Protein AF-A0A656D9F2-F1 (afdb_monomer)

Secondary structure (DSSP, 8-state):
---TT-HHHHHHHHHHHHHHHHHS--S-------S-S-TT---SHHHHHHHHHHHTS---TTTTTEEEETTEEEE-TTHHHHHHHHHHHHHHHHHHHHHHHT-

Radius of gyration: 16.28 Å; Cα contacts (8 Å, |Δi|>4): 75; chains: 1; bounding box: 37×26×46 Å

InterPro domains:
  IPR052177 Divisome-localized Glycosyl Hydrolase [PTHR43405] (2-103)

Structure (mmCIF, N/CA/C/O backbone):
data_AF-A0A656D9F2-F1
#
_entry.id   AF-A0A656D9F2-F1
#
loop_
_atom_site.group_PDB
_atom_site.id
_atom_site.type_symbol
_atom_site.label_atom_id
_atom_site.label_alt_id
_atom_site.label_comp_id
_atom_site.label_asym_id
_atom_site.label_entity_id
_atom_site.label_seq_id
_atom_site.pdbx_PDB_ins_code
_atom_site.Cartn_x
_atom_site.Cartn_y
_atom_site.Cartn_z
_atom_site.occupancy
_atom_site.B_iso_or_equiv
_atom_site.auth_seq_id
_atom_site.auth_comp_id
_atom_site.auth_asym_id
_atom_site.auth_atom_id
_atom_site.pdbx_PDB_model_num
ATOM 1 N N . MET A 1 1 ? 3.438 14.743 0.329 1.00 73.75 1 MET A N 1
ATOM 2 C CA . MET A 1 1 ? 2.533 13.666 0.783 1.00 73.75 1 MET A CA 1
ATOM 3 C C . MET A 1 1 ? 3.341 12.568 1.451 1.00 73.75 1 MET A C 1
ATOM 5 O O . MET A 1 1 ? 4.517 12.438 1.134 1.00 73.75 1 MET A O 1
ATOM 9 N N . VAL A 1 2 ? 2.736 11.832 2.384 1.00 90.25 2 VAL A N 1
ATOM 10 C CA . VAL A 1 2 ? 3.360 10.680 3.058 1.00 90.25 2 VAL A CA 1
ATOM 11 C C . VAL A 1 2 ? 3.193 9.413 2.219 1.00 90.25 2 VAL A C 1
ATOM 13 O O . VAL A 1 2 ? 2.240 9.317 1.450 1.00 90.25 2 VAL A O 1
ATOM 16 N N . ASN A 1 3 ? 4.113 8.458 2.359 1.00 94.94 3 ASN A N 1
ATOM 17 C CA . ASN A 1 3 ? 4.103 7.214 1.590 1.00 94.94 3 ASN A CA 1
ATOM 18 C C . ASN A 1 3 ? 3.188 6.165 2.259 1.00 94.94 3 ASN A C 1
ATOM 20 O O . ASN A 1 3 ? 3.569 5.633 3.309 1.00 94.94 3 ASN A O 1
ATOM 24 N N . PRO A 1 4 ? 2.043 5.786 1.651 1.00 95.62 4 PRO A N 1
ATOM 25 C CA . PRO A 1 4 ? 1.105 4.819 2.230 1.00 95.62 4 PRO A CA 1
ATOM 26 C C . PRO A 1 4 ? 1.681 3.407 2.364 1.00 95.62 4 PRO A C 1
ATOM 28 O O . PRO A 1 4 ? 1.146 2.581 3.099 1.00 95.62 4 PRO A O 1
ATOM 31 N N . ALA A 1 5 ? 2.761 3.093 1.644 1.00 96.44 5 ALA A N 1
ATOM 32 C CA . ALA A 1 5 ? 3.420 1.801 1.758 1.00 96.44 5 ALA A CA 1
ATOM 33 C C . ALA A 1 5 ? 4.253 1.684 3.040 1.00 96.44 5 ALA A C 1
ATOM 35 O O . ALA A 1 5 ? 4.648 0.571 3.384 1.00 96.44 5 ALA A O 1
ATOM 36 N N . LEU A 1 6 ? 4.556 2.776 3.752 1.00 96.94 6 LEU A N 1
ATOM 37 C CA . LEU A 1 6 ? 5.318 2.733 5.002 1.00 96.94 6 LEU A CA 1
ATOM 38 C C . LEU A 1 6 ? 4.426 2.341 6.180 1.00 96.94 6 LEU A C 1
ATOM 40 O O . LEU A 1 6 ? 3.357 2.904 6.377 1.00 96.94 6 LEU A O 1
ATOM 44 N N . GLU A 1 7 ? 4.901 1.397 6.997 1.00 95.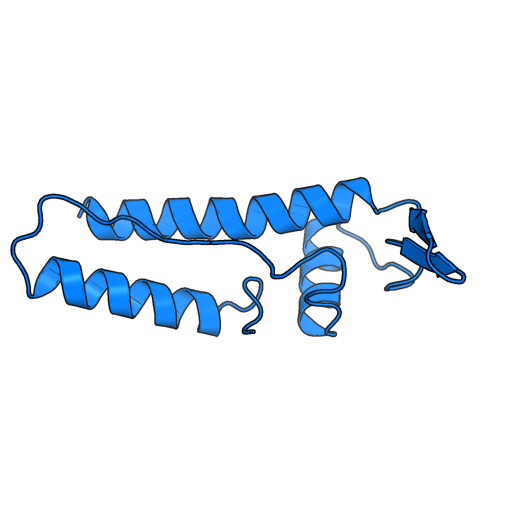94 7 GLU A N 1
ATOM 45 C CA . GLU A 1 7 ? 4.121 0.894 8.135 1.00 95.94 7 GLU A CA 1
ATOM 46 C C . GLU A 1 7 ? 3.839 2.007 9.140 1.00 95.94 7 GLU A C 1
ATOM 48 O O . GLU A 1 7 ? 2.698 2.239 9.499 1.00 95.94 7 GLU A O 1
ATOM 53 N N . GLN A 1 8 ? 4.871 2.764 9.508 1.00 96.94 8 GLN A N 1
ATOM 54 C CA . GLN A 1 8 ? 4.778 3.836 10.499 1.00 96.94 8 GLN A CA 1
ATOM 55 C C . GLN A 1 8 ? 3.756 4.916 10.118 1.00 96.94 8 GLN A C 1
ATOM 57 O O . GLN A 1 8 ? 3.071 5.437 10.991 1.00 96.94 8 GLN A O 1
ATOM 62 N N . VAL A 1 9 ? 3.622 5.220 8.820 1.00 96.44 9 VAL A N 1
ATOM 63 C CA . VAL A 1 9 ? 2.610 6.161 8.316 1.00 96.44 9 VAL A CA 1
ATOM 64 C C . VAL A 1 9 ? 1.210 5.602 8.564 1.00 96.44 9 VAL A C 1
ATOM 66 O O . VAL A 1 9 ? 0.368 6.284 9.139 1.00 96.44 9 VAL A O 1
ATOM 69 N N . ARG A 1 10 ? 0.987 4.333 8.201 1.00 96.81 10 ARG A N 1
ATOM 70 C CA . ARG A 1 10 ? -0.297 3.654 8.412 1.00 96.81 10 ARG A CA 1
ATOM 71 C C . ARG A 1 10 ? -0.641 3.533 9.894 1.00 96.81 10 ARG A C 1
ATOM 73 O O . ARG A 1 10 ? -1.776 3.805 10.261 1.00 96.81 10 ARG A O 1
ATOM 80 N N . GLU A 1 11 ? 0.315 3.156 10.742 1.00 98.06 11 GLU A N 1
ATOM 81 C CA . GLU A 1 11 ? 0.094 3.052 12.192 1.00 98.06 11 GLU A CA 1
ATOM 82 C C . GLU A 1 11 ? -0.301 4.391 12.804 1.00 98.06 11 GLU A C 1
ATOM 84 O O . GLU A 1 11 ? -1.217 4.450 13.619 1.00 98.06 11 GLU A O 1
ATOM 89 N N . TYR A 1 12 ? 0.364 5.476 12.405 1.00 97.75 12 TYR A N 1
ATOM 90 C CA . TYR A 1 12 ? 0.042 6.805 12.908 1.00 97.75 12 TYR A CA 1
ATOM 91 C C . TYR A 1 12 ? -1.404 7.201 12.573 1.00 97.75 12 TYR A C 1
ATOM 93 O O . TYR A 1 12 ? -2.157 7.594 13.462 1.00 97.75 12 TYR A O 1
ATOM 101 N N . GLU A 1 13 ? -1.825 7.016 11.320 1.00 96.56 13 GLU A N 1
ATOM 102 C CA . GLU A 1 13 ? -3.200 7.300 10.889 1.00 96.56 13 GLU A CA 1
ATOM 103 C C . GLU A 1 13 ? -4.229 6.394 11.588 1.00 96.56 13 GLU A C 1
ATOM 105 O O . GLU A 1 13 ? -5.281 6.861 12.028 1.00 96.56 13 GLU A O 1
ATOM 110 N N . LEU A 1 14 ? -3.923 5.103 11.752 1.00 97.62 14 LEU A N 1
ATOM 111 C CA . LEU A 1 14 ? -4.779 4.154 12.468 1.00 97.62 14 LEU A CA 1
ATOM 112 C C . LEU A 1 14 ? -4.918 4.498 13.957 1.00 97.62 14 LEU A C 1
ATOM 114 O O . LEU A 1 14 ? -5.999 4.321 14.518 1.00 97.62 14 LEU A O 1
ATOM 118 N N . ASN A 1 15 ? -3.861 5.011 14.589 1.00 98.12 15 ASN A N 1
ATOM 119 C CA . ASN A 1 15 ? -3.902 5.459 15.980 1.00 98.12 15 ASN A CA 1
ATOM 120 C C . ASN A 1 15 ? -4.801 6.685 16.156 1.00 98.12 15 ASN A C 1
ATOM 122 O O . ASN A 1 15 ? -5.549 6.735 17.127 1.00 98.12 15 ASN A O 1
ATOM 126 N N . ILE A 1 16 ? -4.801 7.617 15.199 1.00 97.06 16 ILE A N 1
ATOM 127 C CA . ILE A 1 16 ? -5.738 8.750 15.204 1.00 97.06 16 ILE A CA 1
ATOM 128 C C . ILE A 1 16 ? -7.180 8.245 15.099 1.00 97.06 16 ILE A C 1
ATOM 130 O O . ILE A 1 16 ? -8.034 8.647 15.886 1.00 97.06 16 ILE A O 1
ATOM 134 N N . ILE A 1 17 ? -7.458 7.319 14.171 1.00 97.25 17 ILE A N 1
ATOM 135 C CA . ILE A 1 17 ? -8.792 6.705 14.054 1.00 97.25 17 ILE A CA 1
ATOM 136 C C . ILE A 1 17 ? -9.180 6.039 15.379 1.00 97.25 17 ILE A C 1
ATOM 138 O O . ILE A 1 17 ? -10.300 6.220 15.849 1.00 97.25 17 ILE A O 1
ATOM 142 N N . GLN A 1 18 ? -8.254 5.303 16.001 1.00 97.25 18 GLN A N 1
ATOM 143 C CA . GLN A 1 18 ? -8.481 4.649 17.285 1.00 97.25 18 GLN A CA 1
ATOM 144 C C . GLN A 1 18 ? -8.779 5.649 18.412 1.00 97.25 18 GLN A C 1
ATOM 146 O O . GLN A 1 18 ? -9.638 5.380 19.247 1.00 97.25 18 GLN A O 1
ATOM 151 N N . GLU A 1 19 ? -8.067 6.770 18.467 1.00 97.81 19 GLU A N 1
ATOM 152 C CA . GLU A 1 19 ? -8.297 7.815 19.462 1.00 97.81 19 GLU A CA 1
ATOM 153 C C . GLU A 1 19 ? -9.698 8.417 19.315 1.00 97.81 19 GLU A C 1
ATOM 155 O O . GLU A 1 19 ? -10.414 8.549 20.308 1.00 97.81 19 GLU A O 1
ATOM 160 N N . VAL A 1 20 ? -10.123 8.707 18.080 1.00 97.12 20 VAL A N 1
ATOM 161 C CA . VAL A 1 20 ? -11.452 9.269 17.807 1.00 97.12 20 VAL A CA 1
ATOM 162 C C . VAL A 1 20 ? -12.555 8.312 18.258 1.00 97.12 20 VAL A C 1
ATOM 164 O O . VAL A 1 20 ? -13.426 8.710 19.024 1.00 97.12 20 VAL A O 1
ATOM 167 N N . VAL A 1 21 ? -12.501 7.041 17.850 1.00 96.25 21 VAL A N 1
ATOM 168 C CA . VAL A 1 21 ? -13.558 6.074 18.210 1.00 96.25 21 VAL A CA 1
ATOM 169 C C . VAL A 1 21 ? -13.589 5.737 19.704 1.00 96.25 21 VAL A C 1
ATOM 171 O O . VAL A 1 21 ? -14.613 5.290 20.203 1.00 96.25 21 VAL A O 1
ATOM 174 N N . LYS A 1 22 ? -12.479 5.927 20.432 1.00 95.94 22 LYS A N 1
ATOM 175 C CA . LYS A 1 22 ? -12.419 5.683 21.883 1.00 95.94 22 LYS A CA 1
ATOM 176 C C . LYS A 1 22 ? -12.955 6.845 22.710 1.00 95.94 22 LYS A C 1
ATOM 178 O O . LYS A 1 22 ? -13.496 6.614 23.786 1.00 95.94 22 LYS A O 1
ATOM 183 N N . ASN A 1 23 ? -12.731 8.072 22.251 1.00 97.62 23 ASN A N 1
ATOM 184 C CA . ASN A 1 23 ? -12.971 9.269 23.055 1.00 97.62 23 ASN A CA 1
ATOM 185 C C . ASN A 1 23 ? -14.260 10.009 22.677 1.00 97.62 23 ASN A C 1
ATOM 187 O O . ASN A 1 23 ? -14.674 10.902 23.414 1.00 97.62 23 ASN A O 1
ATOM 191 N N . PHE A 1 24 ? -14.890 9.657 21.555 1.00 96.81 24 PHE A N 1
ATOM 192 C CA . PHE A 1 24 ? -16.098 10.309 21.060 1.00 96.81 24 PHE A CA 1
ATOM 193 C C . PHE A 1 24 ? -17.166 9.276 20.693 1.00 96.81 24 PHE A C 1
ATOM 195 O O . PHE A 1 24 ? -16.861 8.234 20.118 1.00 96.81 24 PHE A O 1
ATOM 202 N N . ASP A 1 25 ? -18.422 9.599 20.997 1.00 95.81 25 ASP A N 1
ATOM 203 C CA . ASP A 1 25 ? -19.586 8.809 20.594 1.00 95.81 25 ASP A CA 1
ATOM 204 C C . ASP A 1 25 ? -19.925 9.131 19.131 1.00 95.81 25 ASP A C 1
ATOM 206 O O . ASP A 1 25 ? -20.475 10.192 18.824 1.00 95.81 25 ASP A O 1
ATOM 210 N N . VAL A 1 26 ? -19.480 8.269 18.214 1.00 95.12 26 VAL A N 1
ATOM 211 C CA . VAL A 1 26 ? -19.616 8.454 16.763 1.00 95.12 26 VAL A CA 1
ATOM 212 C C . VAL A 1 26 ? -20.284 7.241 16.124 1.00 95.12 26 VAL A C 1
ATOM 214 O O . VAL A 1 26 ? -19.903 6.102 16.376 1.00 95.12 26 VAL A O 1
ATOM 217 N N . ASP A 1 27 ? -21.223 7.481 15.207 1.00 94.62 27 ASP A N 1
ATOM 218 C CA . ASP A 1 27 ? -21.904 6.404 14.469 1.00 94.62 27 ASP A CA 1
ATOM 219 C C . ASP A 1 27 ? -21.028 5.771 13.373 1.00 94.62 27 ASP A C 1
ATOM 221 O O . ASP A 1 27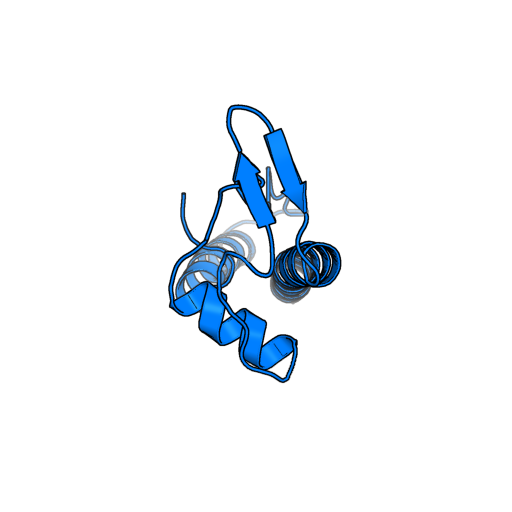 ? -21.311 4.683 12.862 1.00 94.62 27 ASP A O 1
ATOM 225 N N . GLY A 1 28 ? -19.962 6.459 12.959 1.00 92.12 28 GLY A N 1
ATOM 226 C CA . GLY A 1 28 ? -19.070 5.978 11.915 1.00 92.12 28 GLY A CA 1
ATOM 227 C C . GLY A 1 28 ? -17.966 6.957 11.540 1.00 92.12 28 GLY A C 1
ATOM 228 O O . GLY A 1 28 ? -17.921 8.098 11.992 1.00 92.12 28 GLY A O 1
ATOM 229 N N . ILE A 1 29 ? -17.066 6.487 10.674 1.00 94.75 29 ILE A N 1
ATOM 230 C CA . ILE A 1 29 ? -15.911 7.239 10.180 1.00 94.75 29 ILE A CA 1
ATOM 231 C C . ILE A 1 29 ? -15.938 7.257 8.651 1.00 94.75 29 ILE A C 1
ATOM 233 O O . ILE A 1 29 ? -16.080 6.213 8.009 1.00 94.75 29 ILE A O 1
ATOM 237 N N . VAL A 1 30 ? -15.746 8.442 8.069 1.00 95.31 30 VAL A N 1
ATOM 238 C CA . VAL A 1 30 ? -15.544 8.638 6.628 1.00 95.31 30 VAL A CA 1
ATOM 239 C C . VAL A 1 30 ? -14.107 9.091 6.406 1.00 95.31 30 VAL A C 1
ATOM 241 O O . VAL A 1 30 ? -13.681 10.102 6.955 1.00 95.31 30 VAL A O 1
ATOM 244 N N . LEU A 1 31 ? -13.356 8.337 5.603 1.00 94.12 31 LEU A N 1
ATOM 245 C CA . LEU A 1 31 ? -11.971 8.662 5.272 1.00 94.12 31 LEU A CA 1
ATOM 246 C C . LEU A 1 31 ? -11.913 9.316 3.889 1.00 94.12 31 LEU A C 1
ATOM 248 O O . LEU A 1 31 ? -12.247 8.676 2.887 1.00 94.12 31 LEU A O 1
ATOM 252 N N . ASP A 1 32 ? -11.490 10.579 3.831 1.00 93.19 32 ASP A N 1
ATOM 253 C CA . ASP A 1 32 ? -11.342 11.302 2.566 1.00 93.19 32 ASP A CA 1
ATOM 254 C C . ASP A 1 32 ? -10.015 10.961 1.874 1.00 93.19 32 ASP A C 1
ATOM 256 O O . ASP A 1 32 ? -8.974 10.833 2.515 1.00 93.19 32 ASP A O 1
ATOM 260 N N . ARG A 1 33 ? -10.055 10.831 0.541 1.00 89.94 33 ARG A N 1
ATOM 261 C CA . ARG A 1 33 ? -8.876 10.693 -0.341 1.00 89.94 33 ARG A CA 1
ATOM 262 C C . ARG A 1 33 ? -7.802 9.714 0.151 1.00 89.94 33 ARG A C 1
ATOM 264 O O . ARG A 1 33 ? -6.610 9.987 0.021 1.00 89.94 33 ARG A O 1
ATOM 271 N N . VAL A 1 34 ? -8.204 8.531 0.610 1.00 93.19 34 VAL A N 1
ATOM 272 C CA . VAL A 1 34 ? -7.272 7.453 0.979 1.00 93.19 34 VAL A CA 1
ATOM 273 C C . VAL A 1 34 ? -6.668 6.837 -0.286 1.00 93.19 34 VAL A C 1
ATOM 275 O O . VAL A 1 34 ? -7.105 5.803 -0.791 1.00 93.19 34 VAL A O 1
ATOM 278 N N . ARG A 1 35 ? -5.704 7.541 -0.872 1.00 92.94 35 ARG A N 1
ATOM 279 C CA . ARG A 1 35 ? -5.069 7.201 -2.143 1.00 92.94 35 ARG A CA 1
ATOM 280 C C . ARG A 1 35 ? -3.644 7.728 -2.183 1.00 92.94 35 ARG A C 1
ATOM 282 O O . ARG A 1 35 ? -3.266 8.632 -1.449 1.00 92.94 35 ARG A O 1
ATOM 289 N N . TYR A 1 36 ? -2.881 7.211 -3.132 1.00 95.19 36 TYR A N 1
ATOM 290 C CA . TYR A 1 36 ? -1.660 7.876 -3.559 1.00 95.19 36 TYR A CA 1
ATOM 291 C C . TYR A 1 36 ? -1.969 9.170 -4.333 1.00 95.19 36 TYR A C 1
ATOM 293 O O . TYR A 1 36 ? -3.007 9.258 -4.995 1.00 95.19 36 TYR A O 1
ATOM 301 N N . ASP A 1 37 ? -1.032 10.126 -4.320 1.00 92.38 37 ASP A N 1
ATOM 302 C CA . ASP A 1 37 ? -1.211 11.452 -4.944 1.00 92.38 37 ASP A CA 1
ATOM 303 C C . ASP A 1 37 ? -1.509 11.344 -6.446 1.00 92.38 37 ASP A C 1
ATOM 305 O O . ASP A 1 37 ? -2.443 11.938 -6.989 1.00 92.38 37 ASP A O 1
ATOM 309 N N . GLY A 1 38 ? -0.748 10.476 -7.111 1.00 92.56 38 GLY A N 1
ATOM 310 C CA . GLY A 1 38 ? -0.855 10.228 -8.535 1.00 92.56 38 GLY A CA 1
ATOM 311 C C . GLY A 1 38 ? 0.141 9.180 -9.009 1.00 92.56 38 GLY A C 1
ATOM 312 O O . GLY A 1 38 ? 0.801 8.495 -8.220 1.00 92.56 38 GLY A O 1
ATOM 313 N N . ILE A 1 39 ? 0.254 9.051 -10.329 1.00 91.88 39 ILE A N 1
ATOM 314 C CA . ILE A 1 39 ? 1.090 8.024 -10.956 1.00 91.88 39 ILE A CA 1
ATOM 315 C C . ILE A 1 39 ? 2.579 8.193 -10.631 1.00 91.88 39 ILE A C 1
ATOM 317 O O . ILE A 1 39 ? 3.252 7.183 -10.463 1.00 91.88 39 ILE A O 1
ATOM 321 N N . TYR A 1 40 ? 3.033 9.435 -10.433 1.00 92.00 40 TYR A N 1
ATOM 322 C CA . TYR A 1 40 ? 4.408 9.811 -10.077 1.00 92.00 40 TYR A CA 1
ATOM 323 C C . TYR A 1 40 ? 4.733 9.686 -8.582 1.00 92.00 40 TYR A C 1
ATOM 325 O O . TYR A 1 40 ? 5.871 9.911 -8.180 1.00 92.00 40 TYR A O 1
ATOM 333 N N . ALA A 1 41 ? 3.751 9.342 -7.746 1.00 92.88 41 ALA A N 1
ATOM 334 C CA . ALA A 1 41 ? 3.963 9.253 -6.308 1.00 92.88 41 ALA A CA 1
ATOM 335 C C . ALA A 1 41 ? 4.642 7.941 -5.891 1.00 92.88 41 ALA A C 1
ATOM 337 O O . ALA A 1 41 ? 4.312 6.866 -6.399 1.00 92.88 41 ALA A O 1
ATOM 338 N N . ASP A 1 42 ? 5.514 8.073 -4.890 1.00 91.38 42 ASP A N 1
ATOM 339 C CA . ASP A 1 42 ? 6.168 7.007 -4.128 1.00 91.38 42 ASP A CA 1
ATOM 340 C C . ASP A 1 42 ? 7.078 6.065 -4.925 1.00 91.38 42 ASP A C 1
ATOM 342 O O . ASP A 1 42 ? 6.892 4.847 -4.939 1.00 91.38 42 ASP A O 1
ATOM 346 N N . PHE A 1 43 ? 8.146 6.644 -5.480 1.00 94.69 43 PHE A N 1
ATOM 347 C CA . PHE A 1 43 ? 9.286 5.931 -6.069 1.00 94.69 43 PHE A CA 1
ATOM 348 C C . PHE A 1 43 ? 10.524 5.890 -5.156 1.00 94.69 43 PHE A C 1
ATOM 350 O O . PHE A 1 43 ? 11.656 5.939 -5.628 1.00 94.69 43 PHE A O 1
ATOM 357 N N . SER A 1 44 ? 10.323 5.823 -3.838 1.00 95.94 44 SER A N 1
ATOM 358 C CA . SER A 1 44 ? 11.427 5.670 -2.883 1.00 95.94 44 SER A CA 1
ATOM 359 C C . SER A 1 44 ? 11.977 4.242 -2.865 1.00 95.94 44 SER A C 1
ATOM 361 O O . SER A 1 44 ? 11.292 3.290 -3.257 1.00 95.94 44 SER A O 1
ATOM 363 N N . ASP A 1 45 ? 13.181 4.071 -2.317 1.00 97.12 45 ASP A N 1
ATOM 364 C CA . ASP A 1 45 ? 13.766 2.744 -2.098 1.00 97.12 45 ASP A CA 1
ATOM 365 C C . ASP A 1 45 ? 12.882 1.839 -1.239 1.00 97.12 45 ASP A C 1
ATOM 367 O O . ASP A 1 45 ? 12.720 0.662 -1.548 1.00 97.12 45 ASP A O 1
ATOM 371 N N . SER A 1 46 ? 12.210 2.385 -0.223 1.00 97.00 46 SER A N 1
ATOM 372 C CA . SER A 1 46 ? 11.283 1.601 0.598 1.00 97.00 46 SER A CA 1
ATOM 373 C C . SER A 1 46 ? 10.088 1.078 -0.206 1.00 97.00 46 SER A C 1
ATOM 375 O O . SER A 1 46 ? 9.648 -0.051 0.011 1.00 97.00 46 SER A O 1
ATOM 377 N N . SER A 1 47 ? 9.553 1.868 -1.145 1.00 97.44 47 SER A N 1
ATOM 378 C CA . SER A 1 47 ? 8.491 1.398 -2.042 1.00 97.44 47 SER A CA 1
ATOM 379 C C . SER A 1 47 ? 9.007 0.335 -3.005 1.00 97.44 47 SER A C 1
ATOM 381 O O . SER A 1 47 ? 8.323 -0.666 -3.219 1.00 97.44 47 SER A O 1
ATOM 383 N N . ARG A 1 48 ? 10.220 0.517 -3.545 1.00 98.12 48 ARG A N 1
ATOM 384 C CA . ARG A 1 48 ? 10.890 -0.480 -4.388 1.00 98.12 48 ARG A CA 1
ATOM 385 C C . ARG A 1 48 ? 11.021 -1.808 -3.653 1.00 98.12 48 ARG A C 1
ATOM 387 O O . ARG A 1 48 ? 10.547 -2.818 -4.158 1.00 98.12 48 ARG A O 1
ATOM 394 N N . GLU A 1 49 ? 11.597 -1.812 -2.456 1.00 98.31 49 GLU A N 1
ATOM 395 C CA . GLU A 1 49 ? 11.821 -3.031 -1.672 1.00 98.31 49 GLU A CA 1
ATOM 396 C C . GLU A 1 49 ? 10.518 -3.765 -1.351 1.00 98.31 49 GLU A C 1
ATOM 398 O 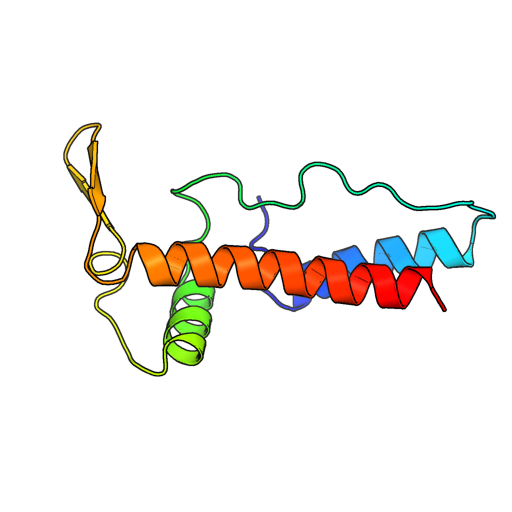O . GLU A 1 49 ? 10.420 -4.976 -1.555 1.00 98.31 49 GLU A O 1
ATOM 403 N N . LYS A 1 50 ? 9.488 -3.037 -0.904 1.00 98.12 50 LYS A N 1
ATOM 404 C CA . LYS A 1 50 ? 8.179 -3.626 -0.592 1.00 98.12 50 LYS A CA 1
ATOM 405 C C . LYS A 1 50 ? 7.478 -4.170 -1.831 1.00 98.12 50 LYS A C 1
ATOM 407 O O . LYS A 1 50 ? 6.829 -5.214 -1.753 1.00 98.12 50 LYS A O 1
ATOM 412 N N . PHE A 1 51 ? 7.612 -3.491 -2.966 1.00 98.44 51 PHE A N 1
ATOM 413 C CA . PHE A 1 51 ? 7.055 -3.964 -4.223 1.00 98.44 51 PHE A CA 1
ATOM 414 C C . PHE A 1 51 ? 7.796 -5.188 -4.757 1.00 98.44 51 PHE A C 1
ATOM 416 O O . PHE A 1 51 ? 7.149 -6.157 -5.131 1.00 98.44 51 PHE A O 1
ATOM 423 N N . GLU A 1 52 ? 9.128 -5.192 -4.743 1.00 98.50 52 GLU A N 1
ATOM 424 C CA . GLU A 1 52 ? 9.944 -6.348 -5.134 1.00 98.50 52 GLU A CA 1
ATOM 425 C C . GLU A 1 52 ? 9.655 -7.566 -4.249 1.00 98.50 52 GLU A C 1
ATOM 427 O O . GLU A 1 52 ? 9.557 -8.685 -4.753 1.00 98.50 52 GLU A O 1
ATOM 432 N N . MET A 1 53 ? 9.456 -7.348 -2.944 1.00 98.19 53 MET A N 1
ATOM 433 C CA . MET A 1 53 ? 9.035 -8.388 -2.005 1.00 98.19 53 MET A CA 1
ATOM 434 C C . MET A 1 53 ? 7.643 -8.933 -2.350 1.00 98.19 53 MET A C 1
ATOM 436 O O . MET A 1 53 ? 7.460 -10.145 -2.393 1.00 98.19 53 MET A O 1
ATOM 440 N N . TRP A 1 54 ? 6.672 -8.062 -2.644 1.00 98.06 54 TRP A N 1
ATOM 441 C CA . TRP A 1 54 ? 5.326 -8.475 -3.059 1.00 98.06 54 TRP A CA 1
ATOM 442 C C . TRP A 1 54 ? 5.314 -9.188 -4.419 1.00 98.06 54 TRP A C 1
ATOM 444 O O . TRP A 1 54 ? 4.564 -10.141 -4.620 1.00 98.06 54 TRP A O 1
ATOM 454 N N . LEU A 1 55 ? 6.153 -8.737 -5.352 1.00 98.00 55 LEU A N 1
ATOM 455 C CA . LEU A 1 55 ? 6.303 -9.303 -6.692 1.00 98.00 55 LEU A CA 1
ATOM 456 C C . LEU A 1 55 ? 7.097 -10.621 -6.680 1.00 98.00 55 LEU A C 1
ATOM 458 O O . LEU A 1 55 ? 7.012 -11.401 -7.630 1.00 98.00 55 LEU A O 1
ATOM 462 N N . GLY A 1 56 ? 7.885 -10.857 -5.628 1.00 98.19 56 GLY A N 1
ATOM 463 C CA . GLY A 1 56 ? 8.746 -12.027 -5.470 1.00 98.19 56 GLY A CA 1
ATOM 464 C C . GLY A 1 56 ? 10.020 -11.991 -6.319 1.00 98.19 56 GLY A C 1
ATOM 465 O O . GLY A 1 56 ? 10.607 -13.041 -6.571 1.00 98.19 56 GLY A O 1
ATOM 466 N N . LYS A 1 57 ? 10.443 -10.817 -6.810 1.00 97.25 57 LYS A N 1
ATOM 467 C CA . LYS A 1 57 ? 11.676 -10.664 -7.604 1.00 97.25 57 LYS A CA 1
ATOM 468 C C . LYS A 1 57 ? 12.182 -9.221 -7.629 1.00 97.25 57 LYS A C 1
ATOM 470 O O . LYS A 1 57 ? 11.406 -8.279 -7.487 1.00 97.25 57 LYS A O 1
ATOM 475 N N . LYS A 1 58 ? 13.482 -9.063 -7.892 1.00 97.75 58 LYS A N 1
ATOM 476 C CA . LYS A 1 58 ? 14.115 -7.766 -8.167 1.00 97.75 58 LYS A CA 1
ATOM 477 C C . LYS A 1 58 ? 13.779 -7.273 -9.570 1.00 97.75 58 LYS A C 1
ATOM 479 O O . LYS A 1 58 ? 13.639 -8.078 -10.494 1.00 97.75 58 LYS A O 1
ATOM 484 N N . ILE A 1 59 ? 13.664 -5.959 -9.725 1.00 97.31 59 ILE A N 1
ATOM 485 C CA . ILE A 1 59 ? 13.352 -5.320 -11.006 1.00 97.31 59 ILE A CA 1
ATOM 486 C C . ILE A 1 59 ? 14.293 -4.147 -11.270 1.00 97.31 59 ILE A C 1
ATOM 488 O O . ILE A 1 59 ? 14.901 -3.593 -10.355 1.00 97.31 59 ILE A O 1
ATOM 492 N N . LYS A 1 60 ? 14.386 -3.719 -12.529 1.00 97.56 60 LYS A N 1
ATOM 493 C CA . LYS A 1 60 ? 15.028 -2.456 -12.888 1.00 97.56 60 LYS A CA 1
ATOM 494 C C . LYS A 1 60 ? 14.081 -1.308 -12.535 1.00 97.56 60 LYS A C 1
ATOM 496 O O . LYS A 1 60 ? 13.323 -0.832 -13.371 1.00 97.56 60 LYS A O 1
ATOM 501 N N . PHE A 1 61 ? 14.065 -0.914 -11.271 1.00 96.81 61 PHE A N 1
ATOM 502 C CA . PHE A 1 61 ? 13.202 0.153 -10.771 1.00 96.81 61 PHE A CA 1
ATOM 503 C C . PHE A 1 61 ? 13.755 1.546 -11.133 1.00 96.81 61 PHE A C 1
ATOM 505 O O . PHE A 1 61 ? 14.963 1.745 -11.007 1.00 96.81 61 PHE A O 1
ATOM 512 N N . PRO A 1 62 ? 12.920 2.525 -11.534 1.00 96.00 62 PRO A N 1
ATOM 513 C CA . PRO A 1 62 ? 11.490 2.427 -11.846 1.00 96.00 62 PRO A CA 1
ATOM 514 C C . PRO A 1 62 ? 11.198 2.041 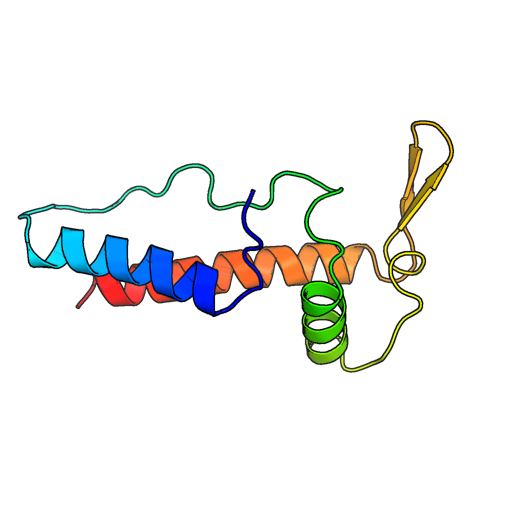-13.307 1.00 96.00 62 PRO A C 1
ATOM 516 O O . PRO A 1 62 ? 10.042 1.817 -13.649 1.00 96.00 62 PRO A O 1
ATOM 519 N N . ASP A 1 63 ? 12.226 1.937 -14.153 1.00 96.44 63 ASP A N 1
ATOM 520 C CA . ASP A 1 63 ? 12.139 1.684 -15.600 1.00 96.44 63 ASP A CA 1
ATOM 521 C C . ASP A 1 63 ? 11.205 0.534 -15.999 1.00 96.44 63 ASP A C 1
ATOM 523 O O . ASP A 1 63 ? 10.483 0.617 -16.991 1.00 96.44 63 ASP A O 1
ATOM 527 N N . ASP A 1 64 ? 11.232 -0.561 -15.242 1.00 97.88 64 ASP A N 1
ATOM 528 C CA . ASP A 1 64 ? 10.398 -1.730 -15.498 1.00 97.88 64 ASP A CA 1
ATOM 529 C C . ASP A 1 64 ? 8.911 -1.485 -15.201 1.00 97.88 64 ASP A C 1
ATOM 531 O O . ASP A 1 64 ? 8.063 -2.257 -15.652 1.00 97.88 64 ASP A O 1
ATOM 535 N N . ILE A 1 65 ? 8.589 -0.433 -14.447 1.00 97.94 65 ILE A N 1
ATOM 536 C CA . ILE A 1 65 ? 7.228 -0.002 -14.124 1.00 97.94 65 ILE A CA 1
ATOM 537 C C . ILE A 1 65 ? 6.738 0.972 -15.191 1.00 97.94 65 ILE A C 1
ATOM 539 O O . ILE A 1 65 ? 5.736 0.696 -15.845 1.00 97.94 65 ILE A O 1
ATOM 543 N N . PHE A 1 66 ? 7.417 2.103 -15.372 1.00 96.75 66 PHE A N 1
ATOM 544 C CA . PHE A 1 66 ? 7.203 3.013 -16.495 1.00 96.75 66 PHE A CA 1
ATOM 545 C C . PHE A 1 66 ? 8.386 3.963 -16.662 1.00 96.75 66 PHE A C 1
ATOM 547 O O . PHE A 1 66 ? 9.187 4.156 -15.749 1.00 96.75 66 PHE A O 1
ATOM 554 N N . ARG A 1 67 ? 8.434 4.611 -17.823 1.00 95.31 67 ARG A N 1
ATOM 555 C CA . ARG A 1 67 ? 9.305 5.752 -18.102 1.00 95.31 67 ARG A CA 1
ATOM 556 C C . ARG A 1 67 ? 8.486 6.962 -18.507 1.00 95.31 67 ARG A C 1
ATOM 558 O O . ARG A 1 67 ? 7.342 6.829 -18.942 1.00 95.31 67 ARG A O 1
ATOM 565 N N . ILE A 1 68 ? 9.090 8.128 -18.343 1.00 92.69 68 ILE A N 1
ATOM 566 C CA . ILE A 1 68 ? 8.550 9.392 -18.827 1.00 92.69 68 ILE A CA 1
ATOM 567 C C . ILE A 1 68 ? 9.345 9.750 -20.079 1.00 92.69 68 ILE A C 1
ATOM 569 O O . ILE A 1 68 ? 10.567 9.870 -20.015 1.00 92.69 68 ILE A O 1
ATOM 573 N N . GLU A 1 69 ? 8.657 9.883 -21.206 1.00 93.12 69 GLU A N 1
ATOM 574 C CA . GLU A 1 69 ? 9.230 10.326 -22.476 1.00 93.12 69 GLU A CA 1
ATOM 575 C C . GLU A 1 69 ? 8.448 11.555 -22.945 1.00 93.12 69 GLU A C 1
ATOM 577 O O . GLU A 1 69 ? 7.297 11.453 -23.376 1.00 93.12 69 GLU A O 1
ATOM 582 N N . GLY A 1 70 ? 9.053 12.737 -22.789 1.00 91.56 70 GLY A N 1
ATOM 583 C CA . GLY A 1 70 ? 8.343 14.010 -22.935 1.00 91.56 70 GLY A CA 1
ATOM 584 C C . GLY A 1 70 ? 7.169 14.094 -21.955 1.00 91.56 70 GLY A C 1
ATOM 585 O O . GLY A 1 70 ? 7.342 13.860 -20.761 1.00 91.56 70 GLY A O 1
ATOM 586 N N . ASP A 1 71 ? 5.972 14.357 -22.478 1.00 89.00 71 ASP A N 1
ATOM 587 C CA . ASP A 1 71 ? 4.728 14.417 -21.695 1.00 89.00 71 ASP A CA 1
ATOM 588 C C . ASP A 1 71 ? 4.010 13.059 -21.576 1.00 89.00 71 ASP A C 1
ATOM 590 O O . ASP A 1 71 ? 2.905 12.970 -21.036 1.00 89.00 71 ASP A O 1
ATOM 594 N N . SER A 1 72 ? 4.605 11.983 -22.102 1.00 92.50 72 SER A N 1
ATOM 595 C CA . SER A 1 72 ? 3.979 10.660 -22.164 1.00 92.50 72 SER A CA 1
ATOM 596 C C . SER A 1 72 ? 4.561 9.678 -21.153 1.00 92.50 72 SER A C 1
ATOM 598 O O . SER A 1 72 ? 5.767 9.608 -20.923 1.00 92.50 72 SER A O 1
ATOM 600 N N . ILE A 1 73 ? 3.679 8.848 -20.588 1.00 93.81 73 ILE A N 1
ATOM 601 C CA . ILE A 1 73 ? 4.057 7.713 -19.743 1.00 93.81 73 ILE A CA 1
ATOM 602 C C . ILE A 1 73 ? 4.128 6.457 -20.604 1.00 93.81 73 ILE A C 1
ATOM 604 O O . ILE A 1 73 ? 3.105 5.947 -21.072 1.00 93.81 73 ILE A O 1
ATOM 608 N N . ILE A 1 74 ? 5.331 5.912 -20.742 1.00 96.94 74 ILE A N 1
ATOM 609 C CA . ILE A 1 74 ? 5.575 4.645 -21.425 1.00 96.94 74 ILE A CA 1
ATOM 610 C C . ILE A 1 74 ? 5.536 3.524 -20.390 1.00 96.94 74 ILE A C 1
ATOM 612 O O . ILE A 1 74 ? 6.430 3.387 -19.555 1.00 96.94 74 ILE A O 1
ATOM 616 N N . LYS A 1 75 ? 4.460 2.733 -20.415 1.00 97.50 75 LYS A N 1
ATOM 617 C CA . LYS A 1 75 ? 4.232 1.639 -19.460 1.00 97.50 75 LYS A CA 1
ATOM 618 C C . LYS A 1 75 ? 5.265 0.531 -19.662 1.00 97.50 75 LYS A C 1
ATOM 620 O O . LYS A 1 75 ? 5.391 -0.011 -20.756 1.00 97.50 75 LYS A O 1
ATOM 625 N N . GLY A 1 76 ? 5.957 0.174 -18.588 1.00 97.19 76 GLY A N 1
ATOM 626 C CA . GLY A 1 76 ? 6.879 -0.951 -18.542 1.00 97.19 76 GLY A CA 1
ATOM 627 C C . GLY A 1 76 ? 6.169 -2.281 -18.279 1.00 97.19 76 GLY A C 1
ATOM 628 O O . GLY A 1 76 ? 4.955 -2.352 -18.060 1.00 97.19 76 GLY A O 1
ATOM 629 N N . ARG A 1 77 ? 6.958 -3.358 -18.274 1.00 97.94 77 ARG A N 1
ATOM 630 C CA . ARG A 1 77 ? 6.483 -4.740 -18.087 1.00 97.94 77 ARG A CA 1
ATOM 631 C C . ARG A 1 77 ? 5.724 -4.983 -16.780 1.00 97.94 77 ARG A C 1
ATOM 633 O O . ARG A 1 77 ? 4.851 -5.839 -16.777 1.00 97.94 77 ARG A O 1
ATOM 640 N N . TYR A 1 78 ? 6.033 -4.247 -15.709 1.00 98.25 78 TYR A N 1
ATOM 641 C CA . TYR A 1 78 ? 5.415 -4.398 -14.384 1.00 98.25 78 TYR A CA 1
ATOM 642 C C . TYR A 1 78 ? 4.455 -3.258 -14.023 1.00 98.25 78 TYR A C 1
ATOM 644 O O . TYR A 1 78 ? 4.108 -3.076 -12.855 1.00 98.25 78 TYR A O 1
ATOM 652 N N . PHE A 1 79 ? 4.002 -2.471 -15.006 1.00 98.00 79 PHE A N 1
ATOM 653 C CA . PHE A 1 79 ? 3.075 -1.366 -14.755 1.00 98.00 79 PHE A CA 1
ATOM 654 C C . PHE A 1 79 ? 1.777 -1.827 -14.070 1.00 98.00 79 PHE A C 1
ATOM 656 O O . PHE A 1 79 ? 1.298 -1.193 -13.130 1.00 98.00 79 PHE A O 1
ATOM 663 N N . LYS A 1 80 ? 1.188 -2.937 -14.536 1.00 98.25 80 LYS A N 1
ATOM 664 C CA . LYS A 1 80 ? -0.089 -3.443 -14.005 1.00 98.25 80 LYS A CA 1
ATOM 665 C C . LYS A 1 80 ? 0.073 -3.966 -12.580 1.00 98.25 80 LYS A C 1
ATOM 667 O O . LYS A 1 80 ? -0.776 -3.713 -11.730 1.00 98.25 80 LYS A O 1
ATOM 672 N N . GLU A 1 81 ? 1.169 -4.662 -12.321 1.00 98.56 81 GLU A N 1
ATOM 673 C CA . GLU A 1 81 ? 1.567 -5.188 -11.023 1.00 98.56 81 GLU A CA 1
ATOM 674 C C . GLU A 1 81 ? 1.788 -4.052 -10.030 1.00 98.56 81 GLU A C 1
ATOM 676 O O . GLU A 1 81 ? 1.281 -4.124 -8.915 1.00 98.56 81 GLU A O 1
ATOM 681 N N . TRP A 1 82 ? 2.453 -2.975 -10.450 1.00 98.06 82 TRP A N 1
ATOM 682 C CA . TRP A 1 82 ? 2.649 -1.780 -9.634 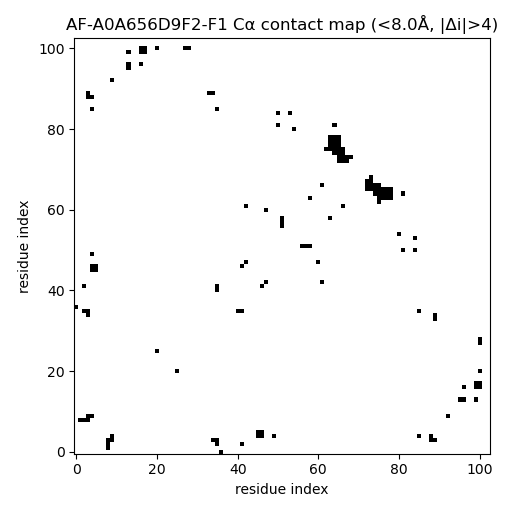1.00 98.06 82 TRP A CA 1
ATOM 683 C C . TRP A 1 82 ? 1.324 -1.134 -9.225 1.00 98.06 82 TRP A C 1
ATOM 685 O O . TRP A 1 82 ? 1.089 -0.883 -8.043 1.00 98.06 82 TRP A O 1
ATOM 695 N N . VAL A 1 83 ? 0.413 -0.917 -10.182 1.00 97.56 83 VAL A N 1
ATOM 696 C CA . VAL A 1 83 ? -0.920 -0.359 -9.893 1.00 97.56 83 VAL A CA 1
ATOM 697 C C . VAL A 1 83 ? -1.719 -1.290 -8.974 1.00 97.56 83 VAL A C 1
ATOM 699 O O . VAL A 1 83 ? -2.332 -0.826 -8.012 1.00 97.56 83 VAL A O 1
ATOM 702 N N . LYS A 1 84 ? -1.678 -2.607 -9.217 1.00 98.31 84 LYS A N 1
ATOM 703 C CA . LYS A 1 84 ? -2.351 -3.613 -8.383 1.00 98.31 84 LYS A CA 1
ATOM 704 C C . LYS A 1 84 ? -1.799 -3.637 -6.958 1.00 98.31 84 LYS A C 1
ATOM 706 O O . LYS A 1 84 ? -2.579 -3.693 -6.010 1.00 98.31 84 LYS A O 1
ATOM 711 N N . TRP A 1 85 ? -0.481 -3.586 -6.801 1.00 98.25 85 TRP A N 1
ATOM 712 C CA . TRP A 1 85 ? 0.173 -3.550 -5.499 1.00 98.25 85 TRP A CA 1
ATOM 713 C C . TRP A 1 85 ? -0.204 -2.287 -4.719 1.00 98.25 85 TRP A C 1
ATOM 715 O O . TRP A 1 85 ? -0.617 -2.385 -3.568 1.00 98.25 85 TRP A O 1
ATOM 725 N N . ARG A 1 86 ? -0.188 -1.112 -5.357 1.00 97.88 86 ARG A N 1
ATOM 726 C CA . ARG A 1 86 ? -0.627 0.145 -4.725 1.00 97.88 86 ARG A CA 1
ATOM 727 C C . ARG A 1 86 ? -2.092 0.096 -4.296 1.00 97.88 86 ARG A C 1
ATOM 729 O O . ARG A 1 86 ? -2.421 0.495 -3.183 1.00 97.88 86 ARG A O 1
ATOM 736 N N . ALA A 1 87 ? -2.971 -0.455 -5.133 1.00 97.56 87 ALA A N 1
ATOM 737 C CA . ALA A 1 87 ? -4.365 -0.676 -4.754 1.00 97.56 87 ALA A CA 1
ATOM 738 C C . ALA A 1 87 ? -4.492 -1.639 -3.559 1.00 97.56 87 ALA A C 1
ATOM 740 O O . ALA A 1 87 ? -5.319 -1.423 -2.674 1.00 97.56 87 ALA A O 1
ATOM 741 N N . PHE A 1 88 ? -3.654 -2.678 -3.504 1.00 97.69 88 PHE A N 1
ATOM 742 C CA . PHE A 1 88 ? -3.600 -3.599 -2.372 1.00 97.69 88 PHE A CA 1
ATOM 743 C C . PHE A 1 88 ? -3.156 -2.906 -1.076 1.00 97.69 88 PHE A C 1
ATOM 745 O O . PHE A 1 88 ? -3.796 -3.126 -0.054 1.00 97.69 88 PHE A O 1
ATOM 752 N N . VAL A 1 89 ? -2.140 -2.036 -1.113 1.00 97.88 89 VAL A N 1
ATOM 753 C CA . VAL A 1 89 ? -1.680 -1.265 0.060 1.00 97.88 89 VAL A CA 1
ATOM 754 C C . VAL A 1 89 ? -2.820 -0.438 0.664 1.00 97.88 89 VAL A C 1
ATOM 756 O O . VAL A 1 89 ? -3.054 -0.490 1.870 1.00 97.88 89 VAL A O 1
ATOM 759 N N . ILE A 1 90 ? -3.577 0.272 -0.178 1.00 97.75 90 ILE A N 1
ATOM 760 C CA . ILE A 1 90 ? -4.731 1.071 0.259 1.00 97.75 90 ILE A CA 1
ATOM 761 C C . ILE A 1 90 ? -5.861 0.182 0.791 1.00 97.75 90 ILE A C 1
ATOM 763 O O . ILE A 1 90 ? -6.438 0.460 1.841 1.00 97.75 90 ILE A O 1
ATOM 767 N N . LYS A 1 91 ? -6.171 -0.921 0.099 1.00 97.50 91 LYS A N 1
ATOM 7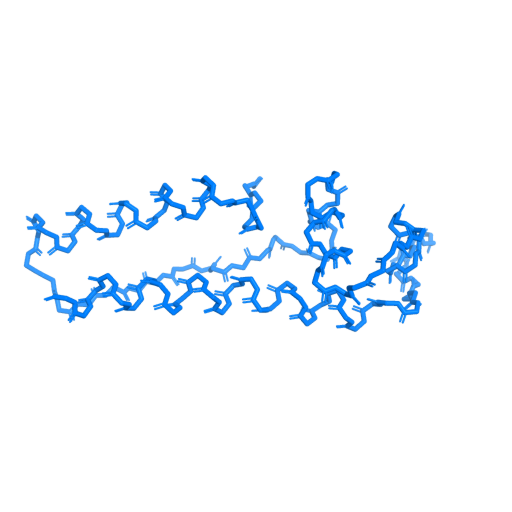68 C CA . LYS A 1 91 ? -7.183 -1.887 0.549 1.00 97.50 91 LYS A CA 1
ATOM 769 C C . LYS A 1 91 ? -6.843 -2.461 1.929 1.00 97.50 91 LYS A C 1
ATOM 771 O O . LYS A 1 91 ? -7.736 -2.604 2.762 1.00 97.50 91 LYS A O 1
ATOM 776 N N . ASP A 1 92 ? -5.581 -2.815 2.149 1.00 97.50 92 ASP A N 1
ATOM 777 C CA . ASP A 1 92 ? -5.087 -3.353 3.417 1.00 97.50 92 ASP A CA 1
ATOM 778 C C . ASP A 1 92 ? -5.256 -2.336 4.554 1.00 97.50 92 ASP A C 1
ATOM 780 O O . ASP A 1 92 ? -5.801 -2.670 5.605 1.00 97.50 92 ASP A O 1
ATOM 784 N N . PHE A 1 93 ? -4.921 -1.067 4.304 1.00 97.81 93 PHE A N 1
ATOM 785 C CA . PHE A 1 93 ? -5.181 0.017 5.251 1.00 97.81 93 PHE A CA 1
ATOM 786 C C . PHE A 1 93 ? -6.671 0.133 5.619 1.00 97.81 93 PHE A C 1
ATOM 788 O O . PHE A 1 93 ? -7.009 0.129 6.801 1.00 97.81 93 PHE A O 1
ATOM 795 N N . PHE A 1 94 ? -7.585 0.136 4.638 1.00 97.06 94 PHE A N 1
ATOM 796 C CA . PHE A 1 94 ? -9.032 0.171 4.909 1.00 97.06 94 PHE A CA 1
ATOM 797 C C . PHE A 1 94 ? -9.522 -1.026 5.722 1.00 97.06 94 PHE A C 1
ATOM 799 O O . PHE A 1 94 ? -10.402 -0.879 6.573 1.00 97.06 94 PHE A O 1
ATOM 806 N N . LYS A 1 95 ? -8.979 -2.220 5.458 1.00 97.06 95 LYS A N 1
ATOM 807 C CA . LYS A 1 95 ? -9.320 -3.419 6.227 1.00 97.06 95 LYS A CA 1
ATOM 808 C C . LYS A 1 95 ? -8.971 -3.214 7.701 1.00 97.06 95 LYS A C 1
ATOM 810 O O . LYS A 1 95 ? -9.824 -3.440 8.556 1.00 97.06 95 LYS A O 1
ATOM 815 N N . ARG A 1 96 ? -7.765 -2.720 7.979 1.00 97.38 96 ARG A N 1
ATOM 816 C CA . 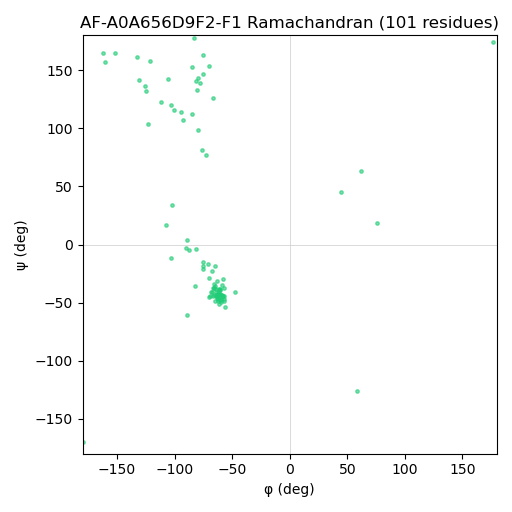ARG A 1 96 ? -7.295 -2.439 9.340 1.00 97.38 96 ARG A CA 1
ATOM 817 C C . ARG A 1 96 ? -8.088 -1.317 10.009 1.00 97.38 96 ARG A C 1
ATOM 819 O O . ARG A 1 96 ? -8.509 -1.473 11.148 1.00 97.38 96 ARG A O 1
ATOM 826 N N . ALA A 1 97 ? -8.372 -0.228 9.295 1.00 97.25 97 ALA A N 1
ATOM 827 C CA . ALA A 1 97 ? -9.206 0.860 9.808 1.00 97.25 97 ALA A CA 1
ATOM 828 C C . ALA A 1 97 ? -10.606 0.357 10.202 1.00 97.25 97 ALA A C 1
ATOM 830 O O . ALA A 1 97 ? -11.093 0.647 11.290 1.00 97.25 97 ALA A O 1
ATOM 831 N N . ARG A 1 98 ? -11.228 -0.482 9.363 1.00 96.19 98 ARG A N 1
ATOM 832 C CA . ARG A 1 98 ? -12.517 -1.120 9.670 1.00 96.19 98 ARG A CA 1
ATOM 833 C C . ARG A 1 98 ? -12.449 -2.017 10.906 1.00 96.19 98 ARG A C 1
ATOM 835 O O . ARG A 1 98 ? -13.413 -2.056 11.661 1.00 96.19 98 ARG A O 1
ATOM 842 N N . GLU A 1 99 ? -11.362 -2.759 11.095 1.00 96.06 99 GLU A N 1
ATOM 843 C CA . GLU A 1 99 ? -11.160 -3.588 12.290 1.00 96.06 99 GLU A CA 1
ATOM 844 C C . GLU A 1 99 ? -11.028 -2.743 13.562 1.00 96.06 99 GLU A C 1
ATOM 846 O O . GLU A 1 99 ? -11.497 -3.175 14.608 1.00 96.06 99 GLU A O 1
ATOM 851 N N . ILE A 1 100 ? -10.443 -1.544 13.483 1.00 95.25 100 ILE A N 1
ATOM 852 C CA . ILE A 1 100 ? -10.375 -0.603 14.611 1.00 95.25 100 ILE A CA 1
ATOM 853 C C . ILE A 1 100 ? -11.756 -0.035 14.943 1.00 95.25 100 ILE A C 1
ATOM 855 O O . ILE A 1 100 ? -12.116 -0.002 16.111 1.00 95.25 100 ILE A O 1
ATOM 859 N N . VAL A 1 101 ? -12.531 0.369 13.932 1.00 94.31 101 VAL A N 1
ATOM 860 C CA . VAL A 1 101 ? -13.861 0.983 14.119 1.00 94.31 101 VAL A CA 1
ATOM 861 C C . VAL A 1 101 ? -14.909 -0.017 14.625 1.00 94.31 101 VAL A C 1
ATOM 863 O O . VAL A 1 101 ? -15.866 0.376 15.274 1.00 94.31 101 VAL A O 1
ATOM 866 N N . LYS A 1 102 ? -14.772 -1.309 14.300 1.00 89.56 102 LYS A N 1
ATOM 867 C CA . LYS A 1 102 ? -15.753 -2.352 14.664 1.00 89.56 102 LYS A CA 1
AT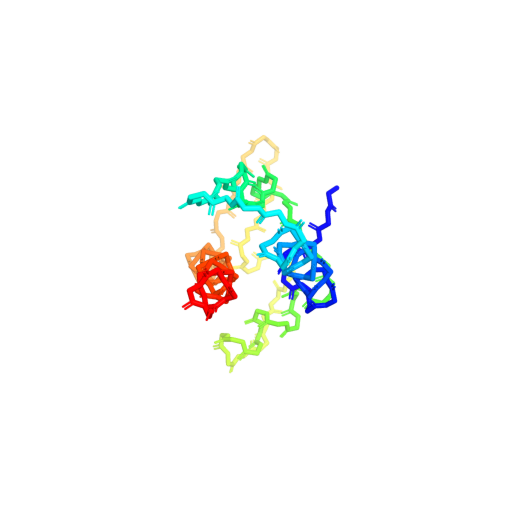OM 868 C C . LYS A 1 102 ? -15.497 -3.044 16.005 1.00 89.56 102 LYS A C 1
ATOM 870 O O . LYS A 1 102 ? -16.245 -3.965 16.329 1.00 89.56 102 LYS A O 1
ATOM 875 N N . ARG A 1 103 ? -14.412 -2.700 16.694 1.00 68.88 103 ARG A N 1
ATOM 876 C CA . ARG A 1 103 ? -14.146 -3.196 18.049 1.00 68.88 103 ARG A CA 1
ATOM 877 C C . ARG A 1 103 ? -15.039 -2.479 19.041 1.00 68.88 103 ARG A C 1
ATOM 879 O O . ARG A 1 103 ? -15.510 -3.184 19.954 1.00 68.88 103 ARG A O 1
#

Solvent-accessible surface area (backbone atoms only — not comparable to full-atom values): 6429 Å² total; per-residue (Å²): 135,83,58,74,82,40,64,70,54,48,51,53,55,46,49,52,54,47,50,50,67,72,77,44,97,66,99,73,84,85,81,79,80,82,64,76,92,50,93,86,52,71,84,45,70,70,46,49,53,55,48,26,61,74,71,71,48,87,73,61,79,59,57,38,34,39,43,78,57,87,97,40,77,47,74,27,91,40,33,67,58,51,56,51,49,54,53,46,48,46,50,50,49,53,54,53,46,50,56,59,75,72,106

pLDDT: mean 95.59, std 4.12, range [68.88, 98.56]

Sequence (103 aa):
MVNPALEQVREYELNIIQEVVKNFDVDGIVLDRVRYDGIYADFSDSSREKFEMWLGKKIKFPDDIFRIEGDSIIKGRYFKEWVKWRAFVIKDFFKRAREIVKR

Mean predicted aligned error: 3.03 Å

Organism: Kryptobacter tengchongensis (NCBI:txid1643429)

Foldseek 3Di:
DDDLLDPVVLVVVLVVLLVDLVPDDDPDDDDPPLAAPDPPPDQDPSLQVSLCVVVVHHDPPPVQQWDDDPPDTGGHVCVV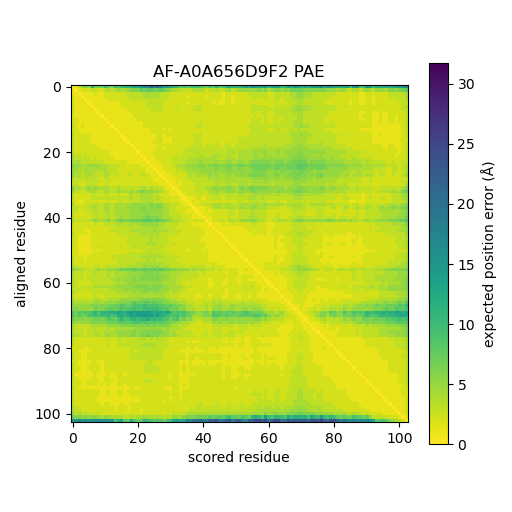SSVVVRVVSSVVSVVSSVVSNVD